Protein AF-V9M9U6-F1 (afdb_monomer_lite)

Structure (mmCIF, N/CA/C/O backbone):
data_AF-V9M9U6-F1
#
_entry.id   AF-V9M9U6-F1
#
loop_
_atom_site.group_PDB
_atom_site.id
_atom_site.type_symbol
_atom_site.label_atom_id
_atom_site.label_alt_id
_atom_site.label_comp_id
_atom_site.label_asym_id
_atom_site.label_entity_id
_atom_site.label_seq_id
_atom_site.pdbx_PDB_ins_code
_atom_site.Cartn_x
_atom_site.Cartn_y
_atom_site.Cartn_z
_atom_site.occupancy
_atom_site.B_iso_or_equiv
_atom_site.auth_seq_id
_atom_site.auth_comp_id
_atom_site.auth_asym_id
_atom_site.auth_atom_id
_atom_site.pdbx_PDB_model_num
ATOM 1 N N . ASP A 1 1 ? -7.554 -6.262 24.515 1.00 62.94 1 ASP A N 1
ATOM 2 C CA . ASP A 1 1 ? -6.865 -5.634 25.663 1.00 62.94 1 ASP A CA 1
ATOM 3 C C . ASP A 1 1 ? -6.089 -4.354 25.354 1.00 62.94 1 ASP A C 1
ATOM 5 O O . ASP A 1 1 ? -6.057 -3.499 26.222 1.00 62.94 1 ASP A O 1
ATOM 9 N N . THR A 1 2 ? -5.534 -4.136 24.154 1.00 82.12 2 THR A N 1
ATOM 10 C CA . THR A 1 2 ? -4.660 -2.965 23.889 1.00 82.12 2 THR A CA 1
ATOM 11 C C . THR A 1 2 ? -5.361 -1.615 23.683 1.00 82.12 2 THR A C 1
ATOM 13 O O . THR A 1 2 ? -4.701 -0.585 23.713 1.00 82.12 2 THR A O 1
ATOM 16 N N . ASP A 1 3 ? -6.674 -1.603 23.429 1.00 91.94 3 ASP A N 1
ATOM 17 C CA . ASP A 1 3 ? -7.476 -0.386 23.188 1.00 91.94 3 ASP A CA 1
ATOM 18 C C . ASP A 1 3 ? -6.996 0.512 22.018 1.00 91.94 3 ASP A C 1
ATOM 20 O O . ASP A 1 3 ? -7.437 1.647 21.858 1.00 91.94 3 ASP A O 1
ATOM 24 N N . SER A 1 4 ? -6.131 -0.009 21.138 1.00 94.50 4 SER A N 1
ATOM 25 C CA . SER A 1 4 ? -5.407 0.767 20.113 1.00 94.50 4 SER A CA 1
ATOM 26 C C . SER A 1 4 ? -6.292 1.431 19.051 1.00 94.50 4 SER A C 1
ATOM 28 O O . SER A 1 4 ? -5.848 2.340 18.352 1.00 94.50 4 SER A O 1
ATOM 30 N N . VAL A 1 5 ? -7.548 1.003 18.898 1.00 95.62 5 VAL A N 1
ATOM 31 C CA . VAL A 1 5 ? -8.477 1.618 17.937 1.00 95.62 5 VAL A CA 1
ATOM 32 C C . VAL A 1 5 ? -8.827 3.063 18.317 1.00 95.62 5 VAL A C 1
ATOM 34 O O . VAL A 1 5 ? -9.044 3.880 17.422 1.00 95.62 5 VAL A O 1
ATOM 37 N N . ALA A 1 6 ? -8.792 3.417 19.609 1.00 96.56 6 ALA A N 1
ATOM 38 C CA . ALA A 1 6 ? -9.041 4.781 20.078 1.00 96.56 6 ALA A CA 1
ATOM 39 C C . ALA A 1 6 ? -7.988 5.796 19.604 1.00 96.56 6 ALA A C 1
ATOM 41 O O . ALA A 1 6 ? -8.295 6.986 19.545 1.00 96.56 6 ALA A O 1
ATOM 42 N N . SER A 1 7 ? -6.784 5.343 19.239 1.00 96.81 7 SER A N 1
ATOM 43 C CA . SER A 1 7 ? -5.664 6.182 18.780 1.00 96.81 7 SER A CA 1
ATOM 44 C C . SER A 1 7 ? -5.234 5.896 17.333 1.00 96.81 7 SER A C 1
ATOM 46 O O . SER A 1 7 ? -4.190 6.361 16.870 1.00 96.81 7 SER A O 1
ATOM 48 N N . TYR A 1 8 ? -6.035 5.129 16.586 1.00 97.88 8 TYR A N 1
ATOM 49 C CA . TYR A 1 8 ? -5.705 4.694 15.227 1.00 97.88 8 TYR A CA 1
ATOM 50 C C . TYR A 1 8 ? -5.377 5.847 14.263 1.00 97.88 8 TYR A C 1
ATOM 52 O O . TYR A 1 8 ? -4.460 5.735 13.447 1.00 97.88 8 TYR A O 1
ATOM 60 N N . LYS A 1 9 ? -6.108 6.969 14.314 1.00 96.56 9 LYS A N 1
ATOM 61 C CA . LYS A 1 9 ? -5.874 8.101 13.402 1.00 96.56 9 LYS A CA 1
ATOM 62 C C . LYS A 1 9 ? -4.504 8.732 13.634 1.00 96.56 9 LYS A C 1
ATOM 64 O O . LYS A 1 9 ? -3.867 9.156 12.668 1.00 96.56 9 LYS A O 1
ATOM 69 N N . GLU A 1 10 ? -4.074 8.795 14.886 1.00 96.75 10 GLU A N 1
ATOM 70 C CA . GLU A 1 10 ? -2.805 9.378 15.300 1.00 96.75 10 GLU A CA 1
ATOM 71 C C . GLU A 1 10 ? -1.636 8.458 14.926 1.00 96.75 10 GLU A C 1
ATOM 73 O O . GLU A 1 10 ? -0.588 8.933 14.489 1.00 96.75 10 GLU A O 1
ATOM 78 N N . THR A 1 11 ? -1.830 7.140 15.024 1.00 96.56 11 THR A N 1
ATOM 79 C CA . THR A 1 11 ? -0.750 6.160 14.858 1.00 96.56 11 THR A CA 1
ATOM 80 C C . THR A 1 11 ? -0.612 5.593 13.443 1.00 96.56 11 THR A C 1
ATOM 82 O O . THR A 1 11 ? 0.497 5.219 13.070 1.00 96.56 11 THR A O 1
ATOM 85 N N . ARG A 1 12 ? -1.656 5.604 12.594 1.00 95.62 12 ARG A N 1
ATOM 86 C CA . ARG A 1 12 ? -1.684 4.931 11.264 1.00 95.62 12 ARG A CA 1
ATOM 87 C C . ARG A 1 12 ? -0.556 5.262 10.281 1.00 95.62 12 ARG A C 1
ATOM 89 O O . ARG A 1 12 ? -0.390 4.546 9.295 1.00 95.62 12 ARG A O 1
ATOM 96 N N . ASN A 1 13 ? 0.182 6.351 10.496 1.00 94.94 13 ASN A N 1
ATOM 97 C CA . ASN A 1 13 ? 1.338 6.735 9.676 1.00 94.94 13 ASN A CA 1
ATOM 98 C C . ASN A 1 13 ? 2.680 6.200 10.210 1.00 94.94 13 ASN A C 1
ATOM 100 O O . ASN A 1 13 ? 3.717 6.507 9.622 1.00 94.94 13 ASN A O 1
ATOM 104 N N . GLY A 1 14 ? 2.666 5.440 11.306 1.00 95.38 14 GLY A N 1
ATOM 105 C CA . GLY A 1 14 ? 3.837 4.772 11.855 1.00 95.38 14 GLY A CA 1
ATOM 106 C C . GLY A 1 14 ? 4.423 3.727 10.904 1.00 95.38 14 GLY A C 1
ATOM 107 O O . GLY A 1 14 ? 3.771 3.265 9.967 1.00 95.38 14 GLY A O 1
ATOM 108 N N . LEU A 1 15 ? 5.686 3.386 11.156 1.00 94.81 15 LEU A N 1
ATOM 109 C CA . LEU A 1 15 ? 6.482 2.460 10.342 1.00 94.81 15 LEU A CA 1
ATOM 110 C C . LEU A 1 15 ? 6.932 1.234 11.140 1.00 94.81 15 LEU A C 1
ATOM 112 O O . LEU A 1 15 ? 7.046 0.150 10.588 1.00 94.81 15 LEU A O 1
ATOM 116 N N . VAL A 1 16 ? 7.178 1.401 12.439 1.00 95.19 16 VAL A N 1
ATOM 117 C CA . VAL A 1 16 ? 7.814 0.387 13.283 1.00 95.19 16 VAL A CA 1
ATOM 118 C C . VAL A 1 16 ? 6.797 -0.216 14.245 1.00 95.19 16 VAL A C 1
ATOM 120 O O . VAL A 1 16 ? 6.030 0.508 14.880 1.00 95.19 16 VAL A O 1
ATOM 123 N N . GLY A 1 17 ? 6.826 -1.542 14.372 1.00 92.56 17 GLY A N 1
ATOM 124 C CA . GLY A 1 17 ? 5.963 -2.300 15.278 1.00 92.56 17 GLY A CA 1
ATOM 125 C C . GLY A 1 17 ? 4.594 -2.639 14.686 1.00 92.56 17 GLY A C 1
ATOM 126 O O . GLY A 1 17 ? 4.281 -2.336 13.536 1.00 92.56 17 GLY A O 1
ATOM 127 N N . VAL A 1 18 ? 3.755 -3.303 15.475 1.00 91.31 18 VAL A N 1
ATOM 128 C CA . VAL A 1 18 ? 2.429 -3.755 15.021 1.00 91.31 18 VAL A CA 1
ATOM 129 C C . VAL A 1 18 ? 1.313 -2.790 15.411 1.00 91.31 18 VAL A C 1
ATOM 131 O O . VAL A 1 18 ? 0.380 -2.614 14.631 1.00 91.31 18 VAL A O 1
ATOM 134 N N . ASP A 1 19 ? 1.465 -2.068 16.521 1.00 93.00 19 ASP A N 1
ATOM 135 C CA . ASP A 1 19 ? 0.382 -1.301 17.158 1.00 93.00 19 ASP A CA 1
ATOM 136 C C . ASP A 1 19 ? -0.018 -0.021 16.418 1.00 93.00 19 ASP A C 1
ATOM 138 O O . ASP A 1 19 ? -1.058 0.572 16.701 1.00 93.00 19 ASP A O 1
ATOM 142 N N . TYR A 1 20 ? 0.780 0.415 15.441 1.00 95.25 20 TYR A N 1
ATOM 143 C CA . TYR A 1 20 ? 0.492 1.648 14.715 1.00 95.25 20 TYR A CA 1
ATOM 144 C C . TYR A 1 20 ? -0.715 1.534 13.770 1.00 95.25 20 TYR A C 1
ATOM 146 O O . TYR A 1 20 ? -1.199 2.538 13.263 1.00 95.25 20 TYR A O 1
ATOM 154 N N . SER A 1 21 ? -1.190 0.326 13.458 1.00 96.88 21 SER A N 1
ATOM 155 C CA . SER A 1 21 ? -2.363 0.125 12.602 1.00 96.88 21 SER A CA 1
ATOM 156 C C . SER A 1 21 ? -3.001 -1.237 12.854 1.00 96.88 21 SER A C 1
ATOM 158 O O . SER A 1 21 ? -2.417 -2.090 13.507 1.00 96.88 21 SER A O 1
ATOM 160 N N . THR A 1 22 ? -4.189 -1.473 12.296 1.00 97.06 22 THR A N 1
ATOM 161 C CA . THR A 1 22 ? -4.958 -2.708 12.523 1.00 97.06 22 THR A CA 1
ATOM 162 C C . THR A 1 22 ? -4.282 -3.982 12.014 1.00 97.06 22 THR A C 1
ATOM 164 O O . THR A 1 22 ? -4.624 -5.072 12.457 1.00 97.06 22 THR A O 1
ATOM 167 N N . LYS A 1 23 ? -3.382 -3.859 11.030 1.00 97.62 23 LYS A N 1
ATOM 168 C CA . LYS A 1 23 ? -2.777 -4.975 10.282 1.00 97.62 23 LYS A CA 1
ATOM 169 C C . LYS A 1 23 ? -3.789 -5.929 9.627 1.00 97.62 23 LYS A C 1
ATOM 171 O O . LYS A 1 23 ? -3.407 -6.995 9.177 1.00 97.62 23 LYS A O 1
ATOM 176 N N . PHE A 1 24 ? -5.057 -5.532 9.479 1.00 98.38 24 PHE A N 1
ATOM 177 C CA . PHE A 1 24 ? -6.133 -6.386 8.951 1.00 98.38 24 PHE A CA 1
ATOM 178 C C . PHE A 1 24 ? -6.007 -6.771 7.471 1.00 98.38 24 PHE A C 1
ATOM 180 O O . PHE A 1 24 ? -6.734 -7.649 7.006 1.00 98.38 24 PHE A O 1
ATOM 187 N N . SER A 1 25 ? -5.128 -6.113 6.717 1.00 98.38 25 SER A N 1
ATOM 188 C CA . SER A 1 25 ? -5.080 -6.221 5.261 1.00 98.38 25 SER A CA 1
ATOM 189 C C . SER A 1 25 ? -4.841 -7.641 4.718 1.00 98.38 25 SER A C 1
ATOM 191 O O . SER A 1 25 ? -5.572 -7.991 3.792 1.00 98.38 25 SER A O 1
ATOM 193 N N . PRO A 1 26 ? -3.972 -8.512 5.284 1.00 98.44 26 PRO A N 1
ATOM 194 C CA . PRO A 1 26 ? -3.772 -9.861 4.741 1.00 98.44 26 PRO A CA 1
ATOM 195 C C . PRO A 1 26 ? -5.036 -10.723 4.867 1.00 98.44 26 PRO A C 1
ATOM 197 O O . PRO A 1 26 ? -5.441 -11.416 3.936 1.00 98.44 26 PRO A O 1
ATOM 200 N N . TRP A 1 27 ? -5.732 -10.615 6.002 1.00 98.69 27 TRP A N 1
ATOM 201 C CA . TRP A 1 27 ? -6.984 -11.338 6.235 1.00 98.69 27 TRP A CA 1
ATOM 202 C C . TRP A 1 27 ? -8.144 -10.792 5.399 1.00 98.69 27 TRP A C 1
ATOM 204 O O . TRP A 1 27 ? -9.007 -11.561 4.981 1.00 98.69 27 TRP A O 1
ATOM 214 N N . LEU A 1 28 ? -8.177 -9.481 5.143 1.00 98.69 28 LEU A N 1
ATOM 215 C CA . LEU A 1 28 ? -9.180 -8.861 4.273 1.00 98.69 28 LEU A CA 1
ATOM 216 C C . LEU A 1 28 ? -8.978 -9.214 2.796 1.00 98.69 28 LEU A C 1
ATOM 218 O O . LEU A 1 28 ? -9.973 -9.369 2.086 1.00 98.69 28 LEU A O 1
ATOM 222 N N . ALA A 1 29 ? -7.726 -9.320 2.339 1.00 98.25 29 ALA A N 1
ATOM 223 C CA . ALA A 1 29 ? -7.388 -9.685 0.963 1.00 98.25 29 ALA A CA 1
ATOM 224 C C . ALA A 1 29 ? -7.836 -11.119 0.639 1.00 98.25 29 ALA A C 1
ATOM 226 O O . ALA A 1 29 ? -8.433 -11.360 -0.408 1.00 98.25 29 ALA A O 1
ATOM 227 N N . LEU A 1 30 ? -7.646 -12.047 1.584 1.00 98.12 30 LEU A N 1
ATOM 228 C CA . LEU A 1 30 ? -8.050 -13.453 1.450 1.00 98.12 30 LEU A CA 1
ATOM 229 C C . LEU A 1 30 ? -9.509 -13.733 1.849 1.00 98.12 30 LEU A C 1
ATOM 231 O O . LEU A 1 30 ? -9.986 -14.855 1.703 1.00 98.12 30 LEU A O 1
ATOM 235 N N . GLY A 1 31 ? -10.230 -12.739 2.374 1.00 98.12 31 GLY A N 1
ATOM 236 C CA . GLY A 1 31 ? -11.609 -12.914 2.838 1.00 98.12 31 GLY A CA 1
ATOM 237 C C . GLY A 1 31 ? -11.752 -13.711 4.141 1.00 98.12 31 GLY A C 1
ATOM 238 O O . GLY A 1 31 ? -12.863 -14.105 4.487 1.00 98.12 31 GLY A O 1
ATOM 239 N N . CYS A 1 32 ? -10.665 -13.911 4.894 1.00 98.62 32 CYS A N 1
ATOM 240 C CA . CYS A 1 32 ? -10.682 -14.557 6.212 1.00 98.62 32 CYS A CA 1
ATOM 241 C C . CYS A 1 32 ? -11.491 -13.754 7.243 1.00 98.62 32 CYS A C 1
ATOM 243 O O . CYS A 1 32 ? -12.058 -14.323 8.172 1.00 98.62 32 CYS A O 1
ATOM 245 N N . ILE A 1 33 ? -11.551 -12.429 7.075 1.00 98.50 33 ILE A N 1
ATOM 246 C CA . ILE A 1 33 ? -12.438 -11.538 7.829 1.00 98.50 33 ILE A CA 1
ATOM 247 C C . ILE A 1 33 ? -13.203 -10.638 6.860 1.00 98.50 33 ILE A C 1
ATOM 249 O O . ILE A 1 33 ? -12.679 -10.230 5.824 1.00 98.50 33 ILE A O 1
ATOM 253 N N . SER A 1 34 ? -14.450 -10.300 7.198 1.00 98.50 34 SER A N 1
ATOM 254 C CA . SER A 1 34 ? -15.273 -9.425 6.355 1.00 98.50 34 SER A CA 1
ATOM 255 C C . SER A 1 34 ? -15.229 -7.964 6.825 1.00 98.50 34 SER A C 1
ATOM 257 O O . SER A 1 34 ? -15.221 -7.706 8.031 1.00 98.50 34 SER A O 1
ATOM 259 N N . PRO A 1 35 ? -15.288 -6.978 5.910 1.00 98.44 35 PRO A N 1
ATOM 260 C CA . PRO A 1 35 ? -15.375 -5.566 6.293 1.00 98.44 35 PRO A CA 1
ATOM 261 C C . PRO A 1 35 ? -16.655 -5.252 7.085 1.00 98.44 35 PRO A C 1
ATOM 263 O O . PRO A 1 35 ? -16.632 -4.400 7.968 1.00 98.44 35 PRO A O 1
ATOM 266 N N . ARG A 1 36 ? -17.757 -5.982 6.842 1.00 98.62 36 ARG A N 1
ATOM 267 C CA . ARG A 1 36 ? -18.995 -5.866 7.635 1.00 98.62 36 ARG A CA 1
ATOM 268 C C . ARG A 1 36 ? -18.794 -6.317 9.078 1.00 98.62 36 ARG A C 1
ATOM 270 O O . ARG A 1 36 ? -19.268 -5.650 9.990 1.00 98.62 36 ARG A O 1
ATOM 277 N N . TYR A 1 37 ? -18.065 -7.414 9.288 1.00 98.69 37 TYR A N 1
ATOM 278 C CA . TYR A 1 37 ? -17.702 -7.862 10.631 1.00 98.69 37 TYR A CA 1
ATOM 279 C C . TYR A 1 37 ? -16.887 -6.788 11.362 1.00 98.69 37 TYR A C 1
ATOM 281 O O . TYR A 1 37 ? -17.254 -6.401 12.467 1.00 98.69 37 TYR A O 1
ATOM 289 N N . ILE A 1 38 ? -15.857 -6.231 10.714 1.00 98.62 38 ILE A N 1
ATOM 290 C CA . ILE A 1 38 ? -15.048 -5.145 11.292 1.00 98.62 38 ILE A CA 1
ATOM 291 C C . ILE A 1 38 ? -15.921 -3.931 11.628 1.00 98.62 38 ILE A C 1
ATOM 293 O O . ILE A 1 38 ? -15.800 -3.384 12.718 1.00 98.62 38 ILE A O 1
ATOM 297 N N . TYR A 1 39 ? -16.832 -3.535 10.734 1.00 98.69 39 TYR A N 1
ATOM 298 C CA . TYR A 1 39 ? -17.768 -2.440 10.991 1.00 98.69 39 TYR A CA 1
ATOM 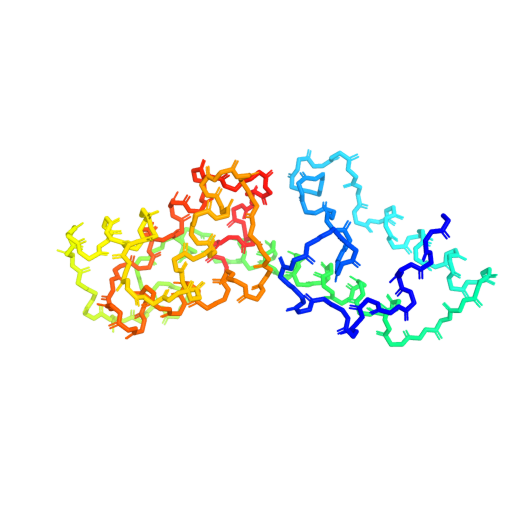299 C C . TYR A 1 39 ? -18.587 -2.672 12.266 1.00 98.69 39 TYR A C 1
ATOM 301 O O . TYR A 1 39 ? -18.631 -1.800 13.132 1.00 98.69 39 TYR A O 1
ATOM 309 N N . HIS A 1 40 ? -19.197 -3.851 12.415 1.00 98.62 40 HIS A N 1
ATOM 310 C CA . HIS A 1 40 ? -19.976 -4.171 13.612 1.00 98.62 40 HIS A CA 1
ATOM 311 C C . HIS A 1 40 ? -19.114 -4.207 14.879 1.00 98.62 40 HIS A C 1
ATOM 313 O O . HIS A 1 40 ? -19.556 -3.712 15.911 1.00 98.62 40 HIS A O 1
ATOM 319 N N . GLN A 1 41 ? -17.877 -4.705 14.796 1.00 98.38 41 GLN A N 1
ATOM 320 C CA . GLN A 1 41 ? -16.935 -4.688 15.920 1.00 98.38 41 GLN A CA 1
ATOM 321 C C . GLN A 1 41 ? -16.524 -3.266 16.323 1.00 98.38 41 GLN A C 1
ATOM 323 O O . GLN A 1 41 ? -16.455 -2.963 17.511 1.00 98.38 41 GLN A O 1
ATOM 328 N N . VAL A 1 42 ? -16.324 -2.362 15.359 1.00 98.25 42 VAL A N 1
ATOM 329 C CA . VAL A 1 42 ? -16.080 -0.942 15.656 1.00 98.25 42 VAL A CA 1
ATOM 330 C C . VAL A 1 42 ? -17.308 -0.313 16.317 1.00 98.25 42 VAL A C 1
ATOM 332 O O . VAL A 1 42 ? -17.153 0.388 17.307 1.00 98.25 42 VAL A O 1
ATOM 335 N N . ARG A 1 43 ? -18.531 -0.596 15.846 1.00 98.44 43 ARG A N 1
ATOM 336 C CA . ARG A 1 43 ? -19.760 -0.083 16.485 1.00 98.44 43 ARG A CA 1
ATOM 337 C C . ARG A 1 43 ? -19.948 -0.590 17.909 1.00 98.44 43 ARG A C 1
ATOM 339 O O . ARG A 1 43 ? -20.342 0.180 18.780 1.00 98.44 43 ARG A O 1
ATOM 346 N N . GLN A 1 44 ? -19.648 -1.863 18.144 1.00 98.38 44 GLN A N 1
ATOM 347 C CA . GLN A 1 44 ? -19.671 -2.441 19.480 1.00 98.38 44 GLN A CA 1
ATOM 348 C C . GLN A 1 44 ? -18.654 -1.738 20.391 1.00 98.38 44 GLN A C 1
ATOM 350 O O . GLN A 1 44 ? -19.028 -1.245 21.454 1.00 98.38 44 GLN A O 1
ATOM 355 N N . TYR A 1 45 ? -17.409 -1.585 19.932 1.00 98.12 45 TYR A N 1
ATOM 356 C CA . TYR A 1 45 ? -16.375 -0.837 20.648 1.00 98.12 45 TYR A CA 1
ATOM 357 C C . TYR A 1 45 ? -16.815 0.597 20.984 1.00 98.12 45 TYR A C 1
ATOM 359 O O . TYR A 1 45 ? -16.645 1.049 22.114 1.00 98.12 45 TYR A O 1
ATOM 367 N N . GLU A 1 46 ? -17.408 1.306 20.019 1.00 98.31 46 GLU A N 1
ATOM 368 C CA . GLU A 1 46 ? -17.914 2.669 20.209 1.00 98.31 46 GLU A CA 1
ATOM 369 C C . GLU A 1 46 ? -18.997 2.745 21.293 1.00 98.31 46 GLU A C 1
ATOM 371 O O . GLU A 1 46 ? -19.033 3.719 22.042 1.00 98.31 46 GLU A O 1
ATOM 376 N N . SER A 1 47 ? -19.851 1.720 21.396 1.00 98.19 47 SER A N 1
ATOM 377 C CA . SER A 1 47 ? -20.907 1.648 22.413 1.00 98.19 47 SER A CA 1
ATOM 378 C C . SER A 1 47 ? -20.401 1.270 23.808 1.00 98.19 47 SER A C 1
ATOM 380 O O . SER A 1 47 ? -20.944 1.741 24.803 1.00 98.19 47 SER A O 1
ATOM 382 N N . GLU A 1 48 ? -19.366 0.431 23.887 1.00 97.94 48 GLU A N 1
ATOM 383 C CA . GLU A 1 48 ? -18.828 -0.087 25.151 1.00 97.94 48 GLU A CA 1
ATOM 384 C C . GLU A 1 48 ? -17.723 0.801 25.735 1.00 97.94 48 GLU A C 1
ATOM 386 O O . GLU A 1 48 ? -17.442 0.731 26.932 1.00 97.94 48 GLU A O 1
ATOM 391 N N . ARG A 1 49 ? -17.055 1.601 24.894 1.00 97.00 49 ARG A N 1
ATOM 392 C CA . ARG A 1 49 ? -15.866 2.371 25.274 1.00 97.00 49 ARG A CA 1
ATOM 393 C C . ARG A 1 49 ? -15.945 3.814 24.797 1.00 97.00 49 ARG A C 1
ATOM 395 O O . ARG A 1 49 ? -16.351 4.689 25.554 1.00 97.00 49 ARG A O 1
ATOM 402 N N . THR A 1 50 ? -15.512 4.094 23.568 1.00 97.06 50 THR A N 1
ATOM 403 C CA . THR A 1 50 ? -15.425 5.468 23.063 1.00 97.06 50 THR A CA 1
ATOM 404 C C . THR A 1 50 ? -15.644 5.539 21.561 1.00 97.06 50 THR A C 1
ATOM 406 O O . THR A 1 50 ? -15.166 4.693 20.809 1.00 97.06 50 THR A O 1
ATOM 409 N N . ALA A 1 51 ? -16.338 6.588 21.129 1.00 98.12 51 ALA A N 1
ATOM 410 C CA . ALA A 1 51 ? -16.493 6.955 19.732 1.00 98.12 51 ALA A CA 1
ATOM 411 C C . ALA A 1 51 ? -15.727 8.248 19.470 1.00 98.12 51 ALA A C 1
ATOM 413 O O . ALA A 1 51 ? -15.962 9.269 20.121 1.00 98.12 51 ALA A O 1
ATOM 414 N N . ASN A 1 52 ? -14.793 8.216 18.521 1.00 98.00 52 ASN A N 1
ATOM 415 C CA . ASN A 1 52 ? -13.956 9.367 18.220 1.00 98.00 52 ASN A CA 1
ATOM 416 C C . ASN A 1 52 ? -13.498 9.369 16.750 1.00 98.00 52 ASN A C 1
ATOM 418 O O . ASN A 1 52 ? -13.949 8.600 15.902 1.00 98.00 52 ASN A O 1
ATOM 422 N N . GLN A 1 53 ? -12.587 10.282 16.420 1.00 98.00 53 GLN A N 1
ATOM 423 C CA . GLN A 1 53 ? -12.067 10.406 15.060 1.00 98.00 53 GLN A CA 1
ATOM 424 C C . GLN A 1 53 ? -11.251 9.187 14.603 1.00 98.00 53 GLN A C 1
ATOM 426 O O . GLN A 1 53 ? -11.119 8.982 13.397 1.00 98.00 53 GLN A O 1
ATOM 431 N N . SER A 1 54 ? -10.717 8.394 15.530 1.00 98.12 54 SER A N 1
ATOM 432 C CA . SER A 1 54 ? -9.928 7.192 15.258 1.00 98.12 54 SER A CA 1
ATOM 433 C C . SER A 1 54 ? -10.798 5.982 14.954 1.00 98.12 54 SER A C 1
ATOM 435 O O . SER A 1 54 ? -10.531 5.304 13.958 1.00 98.12 54 SER A O 1
ATOM 437 N N . THR A 1 55 ? -11.894 5.778 15.692 1.00 97.94 55 THR A N 1
ATOM 438 C CA . THR A 1 55 ? -12.875 4.724 15.375 1.00 97.94 55 THR A CA 1
ATOM 439 C C . THR A 1 55 ? -13.511 4.966 14.004 1.00 97.94 55 THR A C 1
ATOM 441 O O . THR A 1 55 ? -13.505 4.075 13.151 1.00 97.94 55 THR A O 1
ATOM 444 N N . TYR A 1 56 ? -13.919 6.209 13.716 1.00 98.19 56 TYR A N 1
ATOM 445 C CA . TYR A 1 56 ? -14.363 6.616 12.378 1.00 98.19 56 TYR A CA 1
ATOM 446 C C . TYR A 1 56 ? -13.287 6.385 11.306 1.00 98.19 56 TYR A C 1
ATOM 448 O O . TYR A 1 56 ? -13.592 5.919 10.205 1.00 98.19 56 TYR A O 1
ATOM 456 N N . ARG A 1 57 ? -12.017 6.698 11.606 1.00 98.31 57 ARG A N 1
ATOM 457 C CA . ARG A 1 57 ? -10.929 6.575 10.628 1.00 98.31 57 ARG A CA 1
ATOM 458 C C . ARG A 1 57 ? -10.745 5.133 10.165 1.00 98.31 57 ARG A C 1
ATOM 460 O O . ARG A 1 57 ? -10.495 4.956 8.982 1.00 98.31 57 ARG A O 1
ATOM 467 N N . VAL A 1 58 ? -10.932 4.120 11.015 1.00 98.12 58 VAL A N 1
ATOM 468 C CA . VAL A 1 58 ? -10.884 2.709 10.573 1.00 98.12 58 VAL A CA 1
ATOM 469 C C . VAL A 1 58 ? -11.916 2.439 9.477 1.00 98.12 58 VAL A C 1
ATOM 471 O O . VAL A 1 58 ? -11.583 1.860 8.443 1.00 98.12 58 VAL A O 1
ATOM 474 N N . ILE A 1 59 ? -13.153 2.907 9.663 1.00 98.50 59 ILE A N 1
ATOM 475 C CA . ILE A 1 59 ? -14.223 2.740 8.671 1.00 98.50 59 ILE A CA 1
ATOM 476 C C . ILE A 1 59 ? -13.903 3.511 7.390 1.00 98.50 59 ILE A C 1
ATOM 478 O O . ILE A 1 59 ? -14.095 2.992 6.294 1.00 98.50 59 ILE A O 1
ATOM 482 N N . PHE A 1 60 ? -13.351 4.717 7.510 1.00 98.38 60 PHE A N 1
ATOM 483 C CA . PHE A 1 60 ? -12.934 5.512 6.357 1.00 98.38 60 PHE A CA 1
ATOM 484 C C . PHE A 1 60 ? -11.874 4.806 5.494 1.00 98.38 60 PHE A C 1
ATOM 486 O O . PHE A 1 60 ? -11.937 4.868 4.269 1.00 98.38 60 PHE A O 1
ATOM 493 N N . GLU A 1 61 ? -10.921 4.095 6.098 1.00 98.44 61 GLU A N 1
ATOM 494 C CA . GLU A 1 61 ? -9.936 3.314 5.335 1.00 98.44 61 GLU A CA 1
ATOM 495 C C . GLU A 1 61 ? -10.561 2.074 4.671 1.00 98.44 61 GLU A C 1
ATOM 497 O O . GLU A 1 61 ? -10.168 1.702 3.566 1.00 98.44 61 GLU A O 1
ATOM 502 N N . LEU A 1 62 ? -11.590 1.465 5.276 1.00 98.56 62 LEU A N 1
ATOM 503 C CA . LEU A 1 62 ? -12.371 0.415 4.607 1.00 98.56 62 LEU A CA 1
ATOM 504 C C . LEU A 1 62 ? -13.143 0.959 3.395 1.00 98.56 62 LEU A C 1
ATOM 506 O O . LEU A 1 62 ? -13.283 0.255 2.398 1.00 98.56 62 LEU A O 1
ATOM 510 N N . LEU A 1 63 ? -13.589 2.218 3.436 1.00 98.56 63 LEU A N 1
ATOM 511 C CA . LEU A 1 63 ? -14.220 2.857 2.279 1.00 98.56 63 LEU A CA 1
ATOM 512 C C . LEU A 1 63 ? -13.234 3.062 1.121 1.00 98.56 63 LEU A C 1
ATOM 514 O O . LEU A 1 63 ? -13.646 2.946 -0.029 1.00 98.56 63 LEU A O 1
ATOM 518 N N . TRP A 1 64 ? -11.943 3.297 1.387 1.00 98.62 64 TRP A N 1
ATOM 519 C CA . TRP A 1 64 ? -10.919 3.316 0.332 1.00 98.62 64 TRP A CA 1
ATOM 520 C C . TRP A 1 64 ? -10.766 1.956 -0.351 1.00 98.62 64 TRP A C 1
ATOM 522 O O . TRP A 1 64 ? -10.685 1.896 -1.578 1.00 98.62 64 TRP A O 1
ATOM 532 N N . ARG A 1 65 ? -10.796 0.862 0.421 1.00 98.62 65 ARG A N 1
ATOM 533 C CA . ARG A 1 65 ? -10.811 -0.498 -0.138 1.00 98.62 65 ARG A CA 1
ATOM 534 C C . ARG A 1 65 ? -12.008 -0.686 -1.072 1.00 98.62 65 ARG A C 1
ATOM 536 O O . ARG A 1 65 ? -11.830 -1.126 -2.205 1.00 98.62 65 ARG A O 1
ATOM 543 N N . ASP A 1 66 ? -13.212 -0.343 -0.622 1.00 98.69 66 ASP A N 1
ATOM 544 C CA . ASP A 1 66 ? -14.423 -0.500 -1.435 1.00 98.69 66 ASP A CA 1
ATOM 545 C C . ASP A 1 66 ? -14.410 0.420 -2.664 1.00 98.69 66 ASP A C 1
ATOM 547 O O . ASP A 1 66 ? -14.752 -0.014 -3.765 1.00 98.69 66 ASP A O 1
ATOM 551 N N . TYR A 1 67 ? -13.929 1.657 -2.519 1.00 98.75 67 TYR A N 1
ATOM 552 C CA . TYR A 1 67 ? -13.733 2.577 -3.637 1.00 98.75 67 TYR A CA 1
ATOM 553 C C . TYR A 1 67 ? -12.874 1.945 -4.736 1.00 98.75 67 TYR A C 1
ATOM 555 O O . TYR A 1 67 ? -13.300 1.905 -5.891 1.00 98.75 67 TYR A O 1
ATOM 563 N N . PHE A 1 68 ? -11.711 1.383 -4.391 1.00 98.62 68 PHE A N 1
ATOM 564 C CA . PHE A 1 68 ? -10.842 0.755 -5.384 1.00 98.62 68 PHE A CA 1
ATOM 565 C C . PHE A 1 68 ? -11.445 -0.511 -5.997 1.00 98.62 68 PHE A C 1
ATOM 567 O O . PHE A 1 68 ? -11.270 -0.742 -7.195 1.00 98.62 68 PHE A O 1
ATOM 574 N N . LYS A 1 69 ? -12.241 -1.286 -5.246 1.00 98.50 69 LYS A N 1
ATOM 575 C CA . LYS A 1 69 ? -13.035 -2.386 -5.825 1.00 98.50 69 LYS A CA 1
ATOM 576 C C . LYS A 1 69 ? -13.983 -1.884 -6.913 1.00 98.50 69 LYS A C 1
ATOM 578 O O . LYS A 1 69 ? -14.021 -2.451 -8.006 1.00 98.50 69 LYS A O 1
ATOM 583 N N . PHE A 1 70 ? -14.704 -0.794 -6.656 1.00 98.62 70 PHE A N 1
ATOM 584 C CA . PHE A 1 70 ? -15.602 -0.203 -7.650 1.00 98.62 70 PHE A CA 1
ATOM 585 C C . PHE A 1 70 ? -14.852 0.432 -8.828 1.00 98.62 70 PHE A C 1
ATOM 587 O O . PHE A 1 70 ? -15.321 0.338 -9.963 1.00 98.62 70 PHE A O 1
ATOM 594 N N . VAL A 1 71 ? -13.675 1.023 -8.597 1.00 98.44 71 VAL A N 1
ATOM 595 C CA . VAL A 1 71 ? -12.783 1.496 -9.671 1.00 98.44 71 VAL A CA 1
ATOM 596 C C . VAL A 1 71 ? -12.373 0.334 -10.578 1.00 98.44 71 VAL A C 1
ATOM 598 O O . VAL A 1 71 ? -12.500 0.457 -11.797 1.00 98.44 71 VAL A O 1
ATOM 601 N N . GLY A 1 72 ? -11.970 -0.806 -10.010 1.00 98.25 72 GLY A N 1
ATOM 602 C CA . GLY A 1 72 ? -11.616 -2.001 -10.779 1.00 98.25 72 GLY A CA 1
ATOM 603 C C . GLY A 1 72 ? -12.752 -2.464 -11.694 1.00 98.25 72 GLY A C 1
ATOM 604 O O . GLY A 1 72 ? -12.542 -2.657 -12.891 1.00 98.25 72 GLY A O 1
ATOM 605 N N . VAL A 1 73 ? -13.981 -2.532 -11.169 1.00 98.25 73 VAL A N 1
ATOM 606 C CA . VAL A 1 73 ? -15.175 -2.885 -11.961 1.00 98.25 73 VAL A CA 1
ATOM 607 C C . VAL A 1 73 ? -15.459 -1.851 -13.055 1.00 98.25 73 VAL A C 1
ATOM 609 O O . VAL A 1 73 ? -15.719 -2.213 -14.200 1.00 98.25 73 VAL A O 1
ATOM 612 N N . LYS A 1 74 ? -15.397 -0.555 -12.729 1.00 98.38 74 LYS A N 1
ATOM 613 C CA . LYS A 1 74 ? -15.732 0.534 -13.660 1.00 98.38 74 LYS A CA 1
ATOM 614 C C . LYS A 1 74 ? -14.753 0.645 -14.831 1.00 98.38 74 LYS A C 1
ATOM 616 O O . LYS A 1 74 ? -15.159 0.985 -15.944 1.00 98.38 74 LYS A O 1
ATOM 621 N N . TYR A 1 75 ? -13.460 0.453 -14.580 1.00 98.00 75 TYR A N 1
ATOM 622 C CA . TYR A 1 75 ? -12.416 0.716 -15.573 1.00 98.00 75 TYR A CA 1
ATOM 623 C C . TYR A 1 75 ? -11.874 -0.546 -16.253 1.00 98.00 75 TYR A C 1
ATOM 625 O O . TYR A 1 75 ? -11.310 -0.419 -17.347 1.00 98.00 75 TYR A O 1
ATOM 633 N N . GLY A 1 76 ? -12.085 -1.732 -15.669 1.00 97.94 76 GLY A N 1
ATOM 634 C CA . GLY A 1 76 ? -11.625 -3.010 -16.212 1.00 97.94 76 GLY A CA 1
ATOM 635 C C . GLY A 1 76 ? -10.120 -2.998 -16.482 1.00 97.94 76 GLY A C 1
ATOM 636 O O . GLY A 1 76 ? -9.341 -2.458 -15.699 1.00 97.94 76 GLY A O 1
ATOM 637 N N . ASN A 1 77 ? -9.707 -3.510 -17.643 1.00 97.75 77 ASN A N 1
ATOM 638 C CA . ASN A 1 77 ? -8.288 -3.650 -17.998 1.00 97.75 77 ASN A CA 1
ATOM 639 C C . ASN A 1 77 ? -7.510 -2.328 -18.065 1.00 97.75 77 ASN A C 1
ATOM 641 O O . ASN A 1 77 ? -6.284 -2.344 -17.963 1.00 97.75 77 ASN A O 1
ATOM 645 N N . ARG A 1 78 ? -8.190 -1.173 -18.163 1.00 97.56 78 ARG A N 1
ATOM 646 C CA . ARG A 1 78 ? -7.517 0.137 -18.089 1.00 97.56 78 ARG A CA 1
ATOM 647 C C . ARG A 1 78 ? -6.768 0.342 -16.773 1.00 97.56 78 ARG A C 1
ATOM 649 O O . ARG A 1 78 ? -5.841 1.146 -16.750 1.00 97.56 78 ARG A O 1
ATOM 6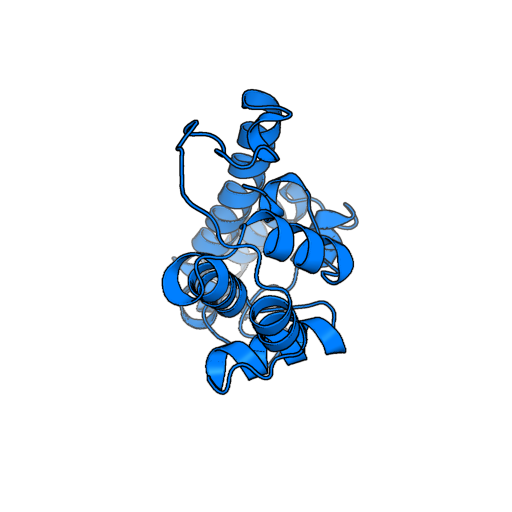56 N N . LEU A 1 79 ? -7.134 -0.400 -15.725 1.00 97.94 79 LEU A N 1
ATOM 657 C CA . LEU A 1 79 ? -6.408 -0.450 -14.460 1.00 97.94 79 LEU A CA 1
ATOM 658 C C . LEU A 1 79 ? -4.948 -0.907 -14.636 1.00 97.94 79 LEU A C 1
ATOM 660 O O . LEU A 1 79 ? -4.097 -0.474 -13.878 1.00 97.94 79 LEU A O 1
ATOM 664 N N . PHE A 1 80 ? -4.640 -1.712 -15.658 1.00 98.44 80 PHE A N 1
ATOM 665 C CA . PHE A 1 80 ? -3.308 -2.297 -15.888 1.00 98.44 80 PHE A CA 1
ATOM 666 C C . PHE A 1 80 ? -2.547 -1.652 -17.056 1.00 98.44 80 PHE A C 1
ATOM 668 O O . PHE A 1 80 ? -1.399 -1.994 -17.349 1.00 98.44 80 PHE A O 1
ATOM 675 N N . HIS A 1 81 ? -3.184 -0.738 -17.788 1.00 98.06 81 HIS A N 1
ATOM 676 C CA . HIS A 1 81 ? -2.572 -0.119 -18.959 1.00 98.06 81 HIS A CA 1
ATOM 677 C C . HIS A 1 81 ? -1.501 0.888 -18.543 1.00 98.06 81 HIS A C 1
ATOM 679 O O . HIS A 1 81 ? -1.706 1.666 -17.621 1.00 98.06 81 HIS A O 1
ATOM 685 N N . LEU A 1 82 ? -0.401 0.980 -19.297 1.00 97.44 82 LEU A N 1
ATOM 686 C CA . LEU A 1 82 ? 0.694 1.922 -19.016 1.00 97.44 82 LEU A CA 1
ATOM 687 C C . LEU A 1 82 ? 0.228 3.380 -18.846 1.00 97.44 82 LEU A C 1
ATOM 689 O O . LEU A 1 82 ? 0.790 4.129 -18.049 1.00 97.44 82 LEU A O 1
ATOM 693 N N . LYS A 1 83 ? -0.814 3.771 -19.586 1.00 97.19 83 LYS A N 1
ATOM 694 C CA . LYS A 1 83 ? -1.410 5.112 -19.546 1.00 97.19 83 LYS A CA 1
ATOM 695 C C . LYS A 1 83 ? -2.391 5.333 -18.379 1.00 97.19 83 LYS A C 1
ATOM 697 O O . LYS A 1 83 ? -2.839 6.457 -18.152 1.00 97.19 83 LYS A O 1
ATOM 702 N N . GLY A 1 84 ? -2.711 4.275 -17.636 1.00 95.06 84 GLY A N 1
ATOM 703 C CA . GLY A 1 84 ? -3.594 4.280 -16.475 1.00 95.06 84 GLY A CA 1
ATOM 704 C C . GLY A 1 84 ? -5.033 4.706 -16.778 1.00 95.06 84 GLY A C 1
ATOM 705 O O . GLY A 1 84 ? -5.463 4.825 -17.927 1.00 95.06 84 GLY A O 1
ATOM 706 N N . LEU A 1 85 ? -5.779 4.988 -15.708 1.00 96.25 85 LEU A N 1
ATOM 707 C CA . LEU A 1 85 ? -7.206 5.336 -15.758 1.00 96.25 85 LEU A CA 1
ATOM 708 C C . LEU A 1 85 ? -7.503 6.641 -16.515 1.00 96.25 85 LEU A C 1
ATOM 710 O O . LEU A 1 85 ? -8.609 6.822 -17.023 1.00 96.25 85 LEU A O 1
ATOM 714 N N . GLN A 1 86 ? -6.522 7.547 -16.568 1.00 95.62 86 GLN A N 1
ATOM 715 C CA . GLN A 1 86 ? -6.622 8.865 -17.204 1.00 95.62 86 GLN A CA 1
ATOM 716 C C . GLN A 1 86 ? -6.129 8.879 -18.660 1.00 95.62 86 GLN A C 1
ATOM 718 O O . GLN A 1 86 ? -6.101 9.945 -19.265 1.00 95.62 86 GLN A O 1
ATOM 723 N N . ASP A 1 87 ? -5.715 7.729 -19.204 1.00 95.56 87 ASP A N 1
ATOM 724 C CA . ASP A 1 87 ? -5.128 7.608 -20.546 1.00 95.56 87 ASP A CA 1
ATOM 725 C C . ASP A 1 87 ? -3.972 8.604 -20.803 1.00 95.56 87 ASP A C 1
ATOM 727 O O . ASP A 1 87 ? -3.830 9.202 -21.871 1.00 95.56 87 ASP A O 1
ATOM 731 N N . LYS A 1 88 ? -3.115 8.800 -19.792 1.00 95.00 88 LYS A N 1
ATOM 732 C CA . LYS A 1 88 ? -2.022 9.772 -19.838 1.00 95.00 88 LYS A CA 1
ATOM 733 C C . LYS A 1 88 ? -0.755 9.163 -20.435 1.00 95.00 88 LYS A C 1
ATOM 735 O O . LYS A 1 88 ? -0.192 8.210 -19.902 1.00 95.00 88 LYS A O 1
ATOM 740 N N . SER A 1 89 ? -0.243 9.780 -21.496 1.00 95.69 89 SER A N 1
ATOM 741 C CA . SER A 1 89 ? 1.068 9.440 -22.054 1.00 95.69 89 SER A CA 1
ATOM 742 C C . SER A 1 89 ? 2.186 10.039 -21.197 1.00 95.69 89 SER A C 1
ATOM 744 O O . SER A 1 89 ? 2.282 11.257 -21.051 1.00 95.69 89 SER A O 1
ATOM 746 N N . VAL A 1 90 ? 3.034 9.180 -20.636 1.00 96.31 90 VAL A N 1
ATOM 747 C CA . VAL A 1 90 ? 4.225 9.553 -19.861 1.00 96.31 90 VAL A CA 1
ATOM 748 C C . VAL A 1 90 ? 5.428 8.814 -20.462 1.00 96.31 90 VAL A C 1
ATOM 750 O O . VAL A 1 90 ? 5.304 7.621 -20.750 1.00 96.31 90 VAL A O 1
ATOM 753 N N . PRO A 1 91 ? 6.575 9.484 -20.686 1.00 96.12 91 PRO A N 1
ATOM 754 C CA . PRO A 1 91 ? 7.771 8.858 -21.248 1.00 96.12 91 PRO A CA 1
ATOM 755 C C . PRO A 1 91 ? 8.515 8.047 -20.175 1.00 96.12 91 PRO A C 1
ATOM 757 O O . PRO A 1 91 ? 9.565 8.451 -19.679 1.00 96.12 91 PRO A O 1
ATOM 760 N N . TRP A 1 92 ? 7.938 6.913 -19.783 1.00 97.75 92 TRP A N 1
ATOM 761 C CA . TRP A 1 92 ? 8.516 6.019 -18.784 1.00 97.75 92 TRP A CA 1
ATOM 762 C C . TRP A 1 92 ? 9.857 5.440 -19.245 1.00 97.75 92 TRP A C 1
ATOM 764 O O . TRP A 1 92 ? 10.000 4.992 -20.386 1.00 97.75 92 TRP A O 1
ATOM 774 N N . LYS A 1 93 ? 10.832 5.404 -18.336 1.00 95.88 93 LYS A N 1
ATOM 775 C CA . LYS A 1 93 ? 12.131 4.773 -18.569 1.00 95.88 93 LYS A CA 1
ATOM 776 C C . LYS A 1 93 ? 12.040 3.266 -18.341 1.00 95.88 93 LYS A C 1
ATOM 778 O O . LYS A 1 93 ? 11.315 2.796 -17.465 1.00 95.88 93 LYS A O 1
ATOM 783 N N . LYS A 1 94 ? 12.845 2.521 -19.096 1.00 92.44 94 LYS A N 1
ATOM 784 C CA . LYS A 1 94 ? 13.121 1.101 -18.859 1.00 92.44 94 LYS A CA 1
ATOM 785 C C . LYS A 1 94 ? 14.596 0.948 -18.512 1.00 92.44 94 LYS A C 1
ATOM 787 O O . LYS A 1 94 ? 15.409 0.636 -19.373 1.00 92.44 94 LYS A O 1
ATOM 792 N N . ASP A 1 95 ? 14.927 1.237 -17.260 1.00 97.44 95 ASP A N 1
ATOM 793 C CA . ASP A 1 95 ? 16.278 1.087 -16.723 1.00 97.44 95 ASP A CA 1
ATOM 794 C C . ASP A 1 95 ? 16.271 -0.009 -15.655 1.00 97.44 95 ASP A C 1
ATOM 796 O O . ASP A 1 95 ? 15.804 0.185 -14.530 1.00 97.44 95 ASP A O 1
ATOM 800 N N . MET A 1 96 ? 16.769 -1.188 -16.033 1.00 97.81 96 MET A N 1
ATOM 801 C CA . MET A 1 96 ? 16.796 -2.351 -15.146 1.00 97.81 96 MET A CA 1
ATOM 802 C C . MET A 1 96 ? 17.804 -2.204 -14.008 1.00 97.81 96 MET A C 1
ATOM 804 O O . MET A 1 96 ? 17.629 -2.839 -12.970 1.00 97.81 96 MET A O 1
ATOM 808 N N . THR A 1 97 ? 18.831 -1.369 -14.165 1.00 98.38 97 THR A N 1
ATOM 809 C CA . THR A 1 97 ? 19.801 -1.101 -13.099 1.00 98.38 97 THR A CA 1
ATOM 810 C C . THR A 1 97 ? 19.130 -0.304 -11.987 1.00 98.38 97 THR A C 1
ATOM 812 O O . THR A 1 97 ? 19.171 -0.720 -10.828 1.00 98.38 97 THR A O 1
ATOM 815 N N . LEU A 1 98 ? 18.434 0.783 -12.341 1.00 98.31 98 LEU A N 1
ATOM 816 C CA . LEU A 1 98 ? 17.659 1.575 -11.380 1.00 98.31 98 LEU A CA 1
ATOM 817 C C . LEU A 1 98 ? 16.523 0.760 -10.758 1.00 98.31 98 LEU A C 1
ATOM 819 O O . LEU A 1 98 ? 16.315 0.820 -9.546 1.00 98.31 98 LEU A O 1
ATOM 823 N N . TYR A 1 99 ? 15.817 -0.033 -11.568 1.00 98.69 99 TYR A N 1
ATOM 824 C CA . TYR A 1 99 ? 14.752 -0.894 -11.065 1.00 98.69 99 TYR A CA 1
ATOM 825 C C . TYR A 1 99 ? 15.271 -1.925 -10.059 1.00 98.69 99 TYR A C 1
ATOM 827 O O . TYR A 1 99 ? 14.700 -2.044 -8.981 1.00 98.69 99 TYR A O 1
ATOM 835 N N . ASN A 1 100 ? 16.364 -2.635 -10.360 1.00 98.62 100 ASN A N 1
ATOM 836 C CA . ASN A 1 100 ? 16.927 -3.618 -9.433 1.00 98.62 100 ASN A CA 1
ATOM 837 C C . ASN A 1 100 ? 17.444 -2.956 -8.148 1.00 98.62 100 ASN A C 1
ATOM 839 O O . ASN A 1 100 ? 17.224 -3.492 -7.067 1.00 98.62 100 ASN A O 1
ATOM 843 N N . ALA A 1 101 ? 18.048 -1.765 -8.234 1.00 98.69 101 ALA A N 1
ATOM 844 C CA . ALA A 1 101 ? 18.446 -1.012 -7.045 1.00 98.69 101 ALA A CA 1
ATOM 845 C C . ALA A 1 101 ? 17.241 -0.651 -6.159 1.00 98.69 101 ALA A C 1
ATOM 847 O O . ALA A 1 101 ? 17.318 -0.795 -4.941 1.00 98.69 101 ALA A O 1
ATOM 848 N N . TRP A 1 102 ? 16.115 -0.233 -6.745 1.00 98.81 102 TRP A N 1
ATOM 849 C CA . TRP A 1 102 ? 14.872 -0.000 -6.002 1.00 98.81 102 TRP A CA 1
ATOM 850 C C . TRP A 1 102 ? 14.302 -1.294 -5.415 1.00 98.81 102 TRP A C 1
ATOM 852 O O . TRP A 1 102 ? 14.049 -1.366 -4.215 1.00 98.81 102 TRP A O 1
ATOM 862 N N . LYS A 1 103 ? 14.175 -2.331 -6.245 1.00 98.38 103 LYS A N 1
ATOM 863 C CA . LYS A 1 103 ? 13.634 -3.647 -5.891 1.00 98.38 103 LYS A CA 1
ATOM 864 C C . LYS A 1 103 ? 14.374 -4.279 -4.707 1.00 98.38 103 LYS A C 1
ATOM 866 O O . LYS A 1 103 ? 13.733 -4.797 -3.798 1.00 98.38 103 LYS A O 1
ATOM 871 N N . ASP A 1 104 ? 15.704 -4.177 -4.700 1.00 98.44 104 ASP A N 1
ATOM 872 C CA . ASP A 1 104 ? 16.582 -4.775 -3.687 1.00 98.44 104 ASP A CA 1
ATOM 873 C C . ASP A 1 104 ? 16.843 -3.837 -2.485 1.00 98.44 104 ASP A C 1
ATOM 875 O O . ASP A 1 104 ? 17.604 -4.183 -1.575 1.00 98.44 104 ASP A O 1
ATOM 879 N N . GLY A 1 105 ? 16.259 -2.630 -2.479 1.00 98.62 105 GLY A N 1
ATOM 880 C CA . GLY A 1 105 ? 16.473 -1.617 -1.443 1.00 98.62 105 GLY A CA 1
ATOM 881 C C . GLY A 1 105 ? 17.935 -1.173 -1.334 1.00 98.62 105 GLY A C 1
ATOM 882 O O . GLY A 1 105 ? 18.524 -1.222 -0.251 1.00 98.62 105 GLY A O 1
ATOM 883 N N . ARG A 1 106 ? 18.550 -0.804 -2.461 1.00 98.69 106 ARG A N 1
ATOM 884 C CA . ARG A 1 106 ? 19.935 -0.309 -2.599 1.00 98.69 106 ARG A CA 1
ATOM 885 C C . ARG A 1 106 ? 19.991 0.993 -3.405 1.00 98.69 106 ARG A C 1
ATOM 887 O O . ARG A 1 106 ? 20.913 1.215 -4.185 1.00 98.69 106 ARG A O 1
ATOM 894 N N . THR A 1 107 ? 18.982 1.837 -3.245 1.00 98.38 107 THR A N 1
ATOM 895 C CA . THR A 1 107 ? 18.871 3.141 -3.913 1.00 98.38 107 THR A CA 1
ATOM 896 C C . THR A 1 107 ? 19.820 4.182 -3.326 1.00 98.38 107 THR A C 1
ATOM 898 O O . THR A 1 107 ? 20.078 5.198 -3.965 1.00 98.38 107 THR A O 1
ATOM 901 N N . GLY A 1 108 ? 20.320 3.951 -2.105 1.00 98.19 108 GLY A N 1
ATOM 902 C CA . GLY A 1 108 ? 21.092 4.938 -1.352 1.00 98.19 108 GLY A CA 1
ATOM 903 C C . GLY A 1 108 ? 20.213 5.939 -0.598 1.00 98.19 108 GLY A C 1
ATOM 904 O O . GLY A 1 108 ? 20.745 6.792 0.107 1.00 98.19 108 GLY A O 1
ATOM 905 N N . ILE A 1 109 ? 18.882 5.825 -0.701 1.00 98.50 109 ILE A N 1
ATOM 906 C CA . ILE A 1 109 ? 17.918 6.613 0.069 1.00 98.50 109 ILE A CA 1
ATOM 907 C C . ILE A 1 109 ? 17.419 5.755 1.238 1.00 98.50 109 ILE A C 1
ATOM 909 O O . ILE A 1 109 ? 16.593 4.864 1.023 1.00 98.50 109 ILE A O 1
ATOM 913 N N . PRO A 1 110 ? 17.855 6.018 2.490 1.00 98.56 110 PRO A N 1
ATOM 914 C CA . PRO A 1 110 ? 17.598 5.120 3.618 1.00 98.56 110 PRO A CA 1
ATOM 915 C C . PRO A 1 110 ? 16.119 4.798 3.841 1.00 98.56 110 PRO A C 1
ATOM 917 O O . PRO A 1 110 ? 15.776 3.664 4.164 1.00 98.56 110 PRO A O 1
ATOM 920 N N . PHE A 1 111 ? 15.233 5.777 3.633 1.00 98.50 111 PHE A N 1
ATOM 921 C CA . PHE A 1 111 ? 13.793 5.583 3.788 1.00 98.50 111 PHE A CA 1
ATOM 922 C C . PHE A 1 111 ? 13.229 4.585 2.767 1.00 98.50 111 PHE A C 1
ATOM 924 O O . PHE A 1 111 ? 12.458 3.698 3.132 1.00 98.50 111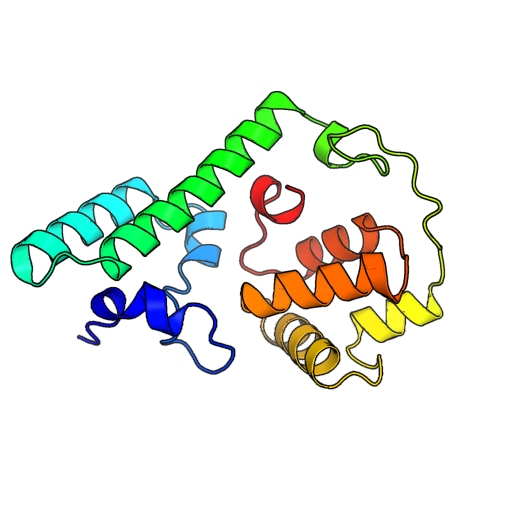 PHE A O 1
ATOM 931 N N . VAL A 1 112 ? 13.612 4.718 1.494 1.00 98.81 112 VAL A N 1
ATOM 932 C CA . VAL A 1 112 ? 13.164 3.817 0.423 1.00 98.81 112 VAL A CA 1
ATOM 933 C C . VAL A 1 112 ? 13.749 2.431 0.656 1.00 98.81 112 VAL A C 1
ATOM 935 O O . VAL A 1 112 ? 13.012 1.450 0.683 1.00 98.81 112 VAL A O 1
ATOM 938 N N . ASP A 1 113 ? 15.052 2.367 0.923 1.00 98.88 113 ASP A N 1
ATOM 939 C CA . ASP A 1 113 ? 15.774 1.114 1.120 1.00 98.88 113 ASP A CA 1
ATOM 940 C C . ASP A 1 113 ? 15.218 0.305 2.295 1.00 98.88 113 ASP A C 1
ATOM 942 O O . ASP A 1 113 ? 15.023 -0.902 2.167 1.00 98.88 113 ASP A O 1
ATOM 946 N N . ALA A 1 114 ? 14.902 0.956 3.419 1.00 98.75 114 ALA A N 1
ATOM 947 C CA . ALA A 1 114 ? 14.319 0.288 4.579 1.00 98.75 114 ALA A CA 1
ATOM 948 C C . ALA A 1 114 ? 12.947 -0.326 4.267 1.00 98.75 114 ALA A C 1
ATOM 950 O O . ALA A 1 114 ? 12.721 -1.488 4.592 1.00 98.75 114 ALA A O 1
ATOM 951 N N . ASN A 1 115 ? 12.059 0.414 3.596 1.00 98.81 115 ASN A N 1
ATOM 952 C CA . ASN A 1 115 ? 10.724 -0.082 3.256 1.00 98.81 115 ASN A CA 1
ATOM 953 C C . ASN A 1 115 ? 10.794 -1.221 2.228 1.00 98.81 115 ASN A C 1
ATOM 955 O O . ASN A 1 115 ? 10.137 -2.245 2.397 1.00 98.81 115 ASN A O 1
ATOM 959 N N . MET A 1 116 ? 11.628 -1.092 1.192 1.00 98.81 116 MET A N 1
ATOM 960 C CA . MET A 1 116 ? 11.791 -2.151 0.188 1.00 98.81 116 MET A CA 1
ATOM 961 C C . MET A 1 116 ? 12.338 -3.443 0.807 1.00 98.81 116 MET A C 1
ATOM 963 O O . MET A 1 116 ? 11.855 -4.531 0.491 1.00 98.81 116 MET A O 1
ATOM 967 N N . ARG A 1 117 ? 13.280 -3.328 1.753 1.00 98.75 117 ARG A N 1
ATOM 968 C CA . ARG A 1 117 ? 13.787 -4.475 2.521 1.00 98.75 117 ARG A CA 1
ATOM 969 C C . ARG A 1 117 ? 12.740 -5.046 3.482 1.00 98.75 117 ARG A C 1
ATOM 971 O O . ARG A 1 117 ? 12.653 -6.264 3.587 1.00 98.75 117 ARG A O 1
ATOM 978 N N . GLU A 1 118 ? 11.936 -4.213 4.148 1.00 98.62 118 GLU A N 1
ATOM 979 C CA . GLU A 1 118 ? 10.819 -4.666 4.998 1.00 98.62 118 GLU A CA 1
ATOM 980 C C . GLU A 1 118 ? 9.850 -5.542 4.194 1.00 98.62 118 GLU A C 1
ATOM 982 O O . GLU A 1 118 ? 9.559 -6.670 4.600 1.00 98.62 118 GLU A O 1
ATOM 987 N N . MET A 1 119 ? 9.429 -5.073 3.016 1.00 98.50 119 MET A N 1
ATOM 988 C CA . MET A 1 119 ? 8.529 -5.819 2.136 1.00 98.50 119 MET A CA 1
ATOM 989 C C . MET A 1 119 ? 9.143 -7.134 1.665 1.00 98.50 119 MET A C 1
ATOM 991 O O . MET A 1 119 ? 8.474 -8.160 1.713 1.00 98.50 119 MET A O 1
ATOM 995 N N . ALA A 1 120 ? 10.414 -7.134 1.257 1.00 98.50 120 ALA A N 1
ATOM 996 C CA . ALA A 1 120 ? 11.091 -8.352 0.814 1.00 98.50 120 ALA A CA 1
ATOM 997 C C . ALA A 1 120 ? 11.236 -9.398 1.932 1.00 98.50 120 ALA A C 1
ATOM 999 O O . ALA A 1 120 ? 11.150 -10.594 1.667 1.00 98.50 120 ALA A O 1
ATOM 1000 N N . MET A 1 121 ? 11.445 -8.959 3.175 1.00 98.31 121 MET A N 1
ATOM 1001 C CA . MET A 1 121 ? 11.679 -9.857 4.310 1.00 98.31 121 MET A CA 1
ATOM 1002 C C . MET A 1 121 ? 10.398 -10.329 4.999 1.00 98.31 121 MET A C 1
ATOM 1004 O O . MET A 1 121 ? 10.405 -11.386 5.625 1.00 98.31 121 MET A O 1
ATOM 1008 N N . THR A 1 122 ? 9.318 -9.547 4.934 1.00 98.25 122 THR A N 1
ATOM 1009 C CA . THR A 1 122 ? 8.094 -9.798 5.719 1.00 98.25 122 THR A CA 1
ATOM 1010 C C . THR A 1 122 ? 6.835 -9.955 4.871 1.00 98.25 122 THR A C 1
ATOM 1012 O O . THR A 1 122 ? 5.801 -10.375 5.383 1.00 98.25 122 THR A O 1
ATOM 1015 N N . GLY A 1 123 ? 6.897 -9.581 3.591 1.00 98.31 123 GLY A N 1
ATOM 1016 C CA . GLY A 1 123 ? 5.735 -9.461 2.713 1.00 98.31 123 GLY A CA 1
ATOM 1017 C C . GLY A 1 123 ? 4.788 -8.317 3.089 1.00 98.31 123 GLY A C 1
ATOM 1018 O O . GLY A 1 123 ? 3.693 -8.222 2.542 1.00 98.31 123 GLY A O 1
ATOM 1019 N N . PHE A 1 124 ? 5.168 -7.434 4.015 1.00 98.56 124 PHE A N 1
ATOM 1020 C CA . PHE A 1 124 ? 4.362 -6.294 4.437 1.00 98.56 124 PHE A CA 1
ATOM 1021 C C . PHE A 1 124 ? 5.147 -4.986 4.301 1.00 98.56 124 PHE A C 1
ATOM 1023 O O . PHE A 1 124 ? 6.366 -4.947 4.424 1.00 98.56 124 PHE A O 1
ATOM 1030 N N . MET A 1 125 ? 4.430 -3.894 4.046 1.00 98.56 125 MET A N 1
ATOM 1031 C CA . MET A 1 125 ? 4.979 -2.543 4.094 1.00 98.56 125 MET A CA 1
ATOM 1032 C C . MET A 1 125 ? 3.902 -1.597 4.608 1.00 98.56 125 MET A C 1
ATOM 1034 O O . MET A 1 125 ? 2.752 -1.661 4.157 1.00 98.56 125 MET A O 1
ATOM 1038 N N . SER A 1 126 ? 4.261 -0.680 5.508 1.00 98.44 126 SER A N 1
ATOM 1039 C CA . SER A 1 126 ? 3.322 0.345 5.980 1.00 98.44 126 SER A CA 1
ATOM 1040 C C . SER A 1 126 ? 2.694 1.126 4.810 1.00 98.44 126 SER A C 1
ATOM 1042 O O . SER A 1 126 ? 3.338 1.373 3.788 1.00 98.44 126 SER A O 1
ATOM 1044 N N . ASN A 1 127 ? 1.457 1.613 4.969 1.00 98.19 127 ASN A N 1
ATOM 1045 C CA . ASN A 1 127 ? 0.821 2.450 3.942 1.00 98.19 127 ASN A CA 1
ATOM 1046 C C . AS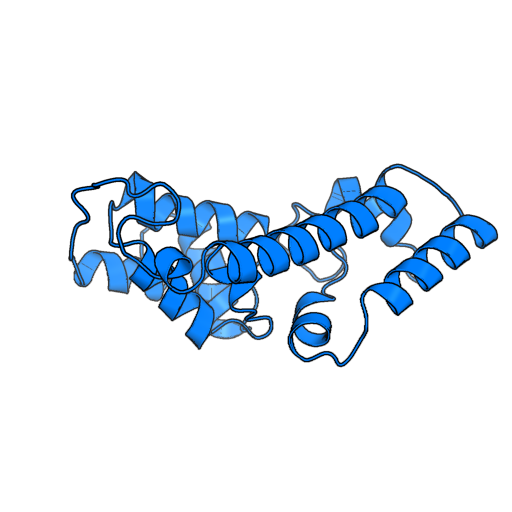N A 1 127 ? 1.668 3.695 3.605 1.00 98.19 127 ASN A C 1
ATOM 1048 O O . ASN A 1 127 ? 1.765 4.098 2.447 1.00 98.19 127 ASN A O 1
ATOM 1052 N N . ARG A 1 128 ? 2.314 4.299 4.613 1.00 98.25 128 ARG A N 1
ATOM 1053 C CA . ARG A 1 128 ? 3.210 5.444 4.409 1.00 98.25 128 ARG A CA 1
ATOM 1054 C C . ARG A 1 128 ? 4.432 5.054 3.574 1.00 98.25 128 ARG A C 1
ATOM 1056 O O . ARG A 1 128 ? 4.838 5.829 2.711 1.00 98.25 128 ARG A O 1
ATOM 1063 N N . GLY A 1 129 ? 4.981 3.869 3.811 1.00 98.50 129 GLY A N 1
ATOM 1064 C CA . GLY A 1 129 ? 6.044 3.266 3.016 1.00 98.50 129 GLY A CA 1
ATOM 1065 C C . GLY A 1 129 ? 5.642 3.112 1.558 1.00 98.50 129 GLY A C 1
ATOM 1066 O O . GLY A 1 129 ? 6.283 3.699 0.687 1.00 98.50 129 GLY A O 1
ATOM 1067 N N . ARG A 1 130 ? 4.517 2.426 1.312 1.00 98.69 130 ARG A N 1
ATOM 1068 C CA . ARG A 1 130 ? 3.997 2.137 -0.037 1.00 98.69 130 ARG A CA 1
ATOM 1069 C C . ARG A 1 130 ? 3.849 3.405 -0.877 1.00 98.69 130 ARG A C 1
ATOM 1071 O O . ARG A 1 130 ? 4.344 3.458 -1.999 1.00 98.69 130 ARG A O 1
ATOM 1078 N N . GLN A 1 131 ? 3.255 4.457 -0.305 1.00 98.62 131 GLN A N 1
ATOM 1079 C CA . GLN A 1 131 ? 3.098 5.753 -0.979 1.00 98.62 131 GLN A CA 1
ATOM 1080 C C . GLN A 1 131 ? 4.442 6.362 -1.405 1.00 98.62 131 GLN A C 1
ATOM 1082 O O . GLN A 1 131 ? 4.584 6.835 -2.531 1.00 98.62 131 GLN A O 1
ATOM 1087 N N . ASN A 1 132 ? 5.434 6.346 -0.513 1.00 98.75 132 ASN A N 1
ATOM 1088 C CA . ASN A 1 132 ? 6.733 6.959 -0.776 1.00 98.75 132 ASN A CA 1
ATOM 1089 C C . ASN A 1 132 ? 7.566 6.148 -1.769 1.00 98.75 132 ASN A C 1
ATOM 1091 O O . ASN A 1 132 ? 8.135 6.737 -2.680 1.00 98.75 132 ASN A O 1
ATOM 1095 N N . VAL A 1 133 ? 7.624 4.817 -1.646 1.00 98.81 133 VAL A N 1
ATOM 1096 C CA . VAL A 1 133 ? 8.432 4.002 -2.570 1.00 98.81 133 VAL A CA 1
ATOM 1097 C C . VAL A 1 133 ? 7.828 3.960 -3.976 1.00 98.81 133 VAL A C 1
ATOM 1099 O O . VAL A 1 133 ? 8.583 3.954 -4.948 1.00 98.81 133 VAL A O 1
ATOM 1102 N N . ALA A 1 134 ? 6.494 4.007 -4.100 1.00 98.75 134 ALA A N 1
ATOM 1103 C CA . ALA A 1 134 ? 5.809 4.119 -5.388 1.00 98.75 134 ALA A CA 1
ATOM 1104 C C . ALA A 1 134 ? 6.006 5.509 -6.015 1.00 98.75 134 ALA A C 1
ATOM 1106 O O . ALA A 1 134 ? 6.272 5.625 -7.216 1.00 98.75 134 ALA A O 1
ATOM 1107 N N . SER A 1 135 ? 5.940 6.574 -5.204 1.00 98.62 135 SER A N 1
ATOM 1108 C CA . SER A 1 135 ? 6.296 7.922 -5.659 1.00 98.62 135 SER A CA 1
ATOM 1109 C C . SER A 1 135 ? 7.748 7.966 -6.125 1.00 98.62 135 SER A C 1
ATOM 1111 O O . SER A 1 135 ? 8.008 8.450 -7.218 1.00 98.62 135 SER A O 1
ATOM 1113 N N . PHE A 1 136 ? 8.677 7.389 -5.363 1.00 98.81 136 PHE A N 1
ATOM 1114 C CA . PHE A 1 136 ? 10.092 7.368 -5.716 1.00 98.81 136 PHE A CA 1
ATOM 1115 C C . PHE A 1 136 ? 10.351 6.650 -7.046 1.00 98.81 136 PHE A C 1
ATOM 1117 O O . PHE A 1 136 ? 11.012 7.186 -7.934 1.00 98.81 136 PHE A O 1
ATOM 1124 N N . LEU A 1 137 ? 9.753 5.471 -7.244 1.00 98.75 137 LEU A N 1
ATOM 1125 C CA . LEU A 1 137 ? 9.869 4.734 -8.504 1.00 98.75 137 LEU A CA 1
ATOM 1126 C C . LEU A 1 137 ? 9.332 5.541 -9.699 1.00 98.75 137 LEU A C 1
ATOM 1128 O O . LEU A 1 137 ? 9.963 5.592 -10.756 1.00 98.75 137 LEU A O 1
ATOM 1132 N N . THR A 1 138 ? 8.177 6.190 -9.541 1.00 98.25 138 THR A N 1
ATOM 1133 C CA . THR A 1 138 ? 7.482 6.839 -10.666 1.00 98.25 138 THR A CA 1
ATOM 1134 C C . THR A 1 138 ? 7.891 8.289 -10.913 1.00 98.25 138 THR A C 1
ATOM 1136 O O . THR A 1 138 ? 7.784 8.762 -12.045 1.00 98.25 138 THR A O 1
ATOM 1139 N N . LYS A 1 139 ? 8.321 9.024 -9.886 1.00 97.88 139 LYS A N 1
ATOM 1140 C CA . LYS A 1 139 ? 8.615 10.464 -9.958 1.00 97.88 139 LYS A CA 1
ATOM 1141 C C . LYS A 1 139 ? 10.105 10.741 -9.961 1.00 97.88 139 LYS A C 1
ATOM 1143 O O . LYS A 1 139 ? 10.557 11.486 -10.824 1.00 97.88 139 LYS A O 1
ATOM 1148 N N . ASP A 1 140 ? 10.849 10.116 -9.056 1.00 98.25 140 ASP A N 1
ATOM 1149 C CA . ASP A 1 140 ? 12.289 10.337 -8.937 1.00 98.25 140 ASP A CA 1
ATOM 1150 C C . ASP A 1 140 ? 13.064 9.501 -9.964 1.00 98.25 140 ASP A C 1
ATOM 1152 O O . ASP A 1 140 ? 13.892 10.030 -10.707 1.00 98.25 140 ASP A O 1
ATOM 1156 N N . LEU A 1 141 ? 12.750 8.204 -10.087 1.00 98.19 141 LEU A N 1
ATOM 1157 C CA . LEU A 1 141 ? 13.399 7.335 -11.079 1.00 98.19 141 LEU A CA 1
ATOM 1158 C C . LEU A 1 141 ? 12.754 7.447 -12.472 1.00 98.19 141 LEU A C 1
ATOM 1160 O O . LEU A 1 141 ? 13.436 7.297 -13.491 1.00 98.19 141 LEU A O 1
ATOM 1164 N N . GLY A 1 142 ? 11.452 7.750 -12.531 1.00 98.25 142 GLY A N 1
ATOM 1165 C CA . GLY A 1 142 ? 10.695 7.863 -13.783 1.00 98.25 142 GLY A CA 1
ATOM 1166 C C . GLY A 1 142 ? 10.486 6.523 -14.496 1.00 98.25 142 GLY A C 1
ATOM 1167 O O . GLY A 1 142 ? 10.399 6.493 -15.726 1.00 98.25 142 GLY A O 1
ATOM 1168 N N . LEU A 1 143 ? 10.459 5.419 -13.746 1.00 98.56 143 LEU A N 1
ATOM 1169 C CA . LEU A 1 143 ? 10.297 4.062 -14.273 1.00 98.56 143 LEU A CA 1
ATOM 1170 C C . LEU A 1 143 ? 8.826 3.720 -14.521 1.00 98.56 143 LEU A C 1
ATOM 1172 O O . LEU A 1 143 ? 7.937 4.272 -13.874 1.00 98.56 143 LEU A O 1
ATOM 1176 N N . ASP A 1 144 ? 8.586 2.779 -15.439 1.00 98.19 144 ASP A N 1
ATOM 1177 C CA . ASP A 1 144 ? 7.260 2.209 -15.703 1.00 98.19 144 ASP A CA 1
ATOM 1178 C C . ASP A 1 144 ? 6.610 1.732 -14.396 1.00 98.19 144 ASP A C 1
ATOM 1180 O O . ASP A 1 144 ? 7.085 0.803 -13.740 1.00 98.19 144 ASP A O 1
ATOM 1184 N N . TRP A 1 145 ? 5.515 2.392 -14.015 1.00 98.25 145 TRP A N 1
ATOM 1185 C CA . TRP A 1 145 ? 4.846 2.178 -12.734 1.00 98.25 145 TRP A CA 1
ATOM 1186 C 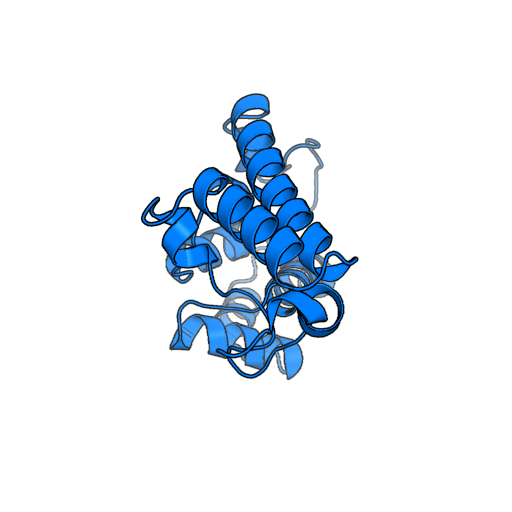C . TRP A 1 145 ? 4.376 0.731 -12.539 1.00 98.25 145 TRP A C 1
ATOM 1188 O O . TRP A 1 145 ? 4.309 0.256 -11.404 1.00 98.25 145 TRP A O 1
ATOM 1198 N N . ARG A 1 146 ? 4.105 0.012 -13.638 1.00 98.38 146 ARG A N 1
ATOM 1199 C CA . ARG A 1 146 ? 3.643 -1.380 -13.600 1.00 98.38 146 ARG A CA 1
ATOM 1200 C C . ARG A 1 146 ? 4.712 -2.311 -13.052 1.00 98.38 146 ARG A C 1
ATOM 1202 O O . ARG A 1 146 ? 4.372 -3.245 -12.347 1.00 98.38 146 ARG A O 1
ATOM 1209 N N . MET A 1 147 ? 5.994 -2.004 -13.267 1.00 98.25 147 MET A N 1
ATOM 1210 C CA . MET A 1 147 ? 7.093 -2.783 -12.686 1.00 98.25 147 MET A CA 1
ATOM 1211 C C . MET A 1 147 ? 7.045 -2.756 -11.152 1.00 98.25 147 MET A C 1
ATOM 1213 O O . MET A 1 147 ? 7.271 -3.769 -10.499 1.00 98.25 147 MET A O 1
ATOM 1217 N N . GLY A 1 148 ? 6.716 -1.597 -10.569 1.00 98.50 148 GLY A N 1
ATOM 1218 C CA . GLY A 1 148 ? 6.511 -1.474 -9.127 1.00 98.50 148 GLY A CA 1
ATOM 1219 C C . GLY A 1 148 ? 5.262 -2.218 -8.653 1.00 98.50 148 GLY A C 1
ATOM 1220 O O . GLY A 1 148 ? 5.323 -2.928 -7.652 1.00 98.50 148 GLY A O 1
ATOM 1221 N N . ALA A 1 149 ? 4.155 -2.096 -9.392 1.00 98.75 149 ALA A N 1
ATOM 1222 C CA . ALA A 1 149 ? 2.893 -2.764 -9.068 1.00 98.75 149 ALA A CA 1
ATOM 1223 C C . ALA A 1 149 ? 2.998 -4.300 -9.126 1.00 98.75 149 ALA A C 1
ATOM 1225 O O . ALA A 1 149 ? 2.505 -4.968 -8.219 1.00 98.75 149 ALA A O 1
ATOM 1226 N N . GLU A 1 150 ? 3.685 -4.846 -10.132 1.00 98.69 150 GLU A N 1
ATOM 1227 C CA . GLU A 1 150 ? 3.960 -6.282 -10.284 1.00 98.69 150 GLU A CA 1
ATOM 1228 C C . GLU A 1 150 ? 4.888 -6.799 -9.174 1.00 98.69 150 GLU A C 1
ATOM 1230 O O . GLU A 1 150 ? 4.701 -7.898 -8.656 1.00 98.69 150 GLU A O 1
ATOM 1235 N N . TRP A 1 151 ? 5.873 -6.001 -8.744 1.00 98.69 151 TRP A N 1
ATOM 1236 C CA . TRP A 1 151 ? 6.727 -6.384 -7.616 1.00 98.69 151 TRP A CA 1
ATOM 1237 C C . TRP A 1 151 ? 5.968 -6.418 -6.289 1.00 98.69 151 TRP A C 1
ATOM 1239 O O . TRP A 1 151 ? 6.175 -7.309 -5.464 1.00 98.69 151 TRP A O 1
ATOM 1249 N N . PHE A 1 152 ? 5.058 -5.465 -6.097 1.00 98.81 152 PHE A N 1
ATOM 1250 C CA . PHE A 1 152 ? 4.146 -5.461 -4.962 1.00 98.81 152 PHE A CA 1
ATOM 1251 C C . PHE A 1 152 ? 3.206 -6.670 -5.009 1.00 98.81 152 PHE A C 1
ATOM 1253 O O . PHE A 1 152 ? 2.995 -7.309 -3.985 1.00 98.81 152 PHE A O 1
ATOM 1260 N N . GLU A 1 153 ? 2.687 -7.026 -6.183 1.00 98.81 153 GLU A N 1
ATOM 1261 C CA . GLU A 1 153 ? 1.896 -8.245 -6.376 1.00 98.81 153 GLU A CA 1
ATOM 1262 C C . GLU A 1 153 ? 2.661 -9.515 -6.016 1.00 98.81 153 GLU A C 1
ATOM 1264 O O . GLU A 1 153 ? 2.105 -10.400 -5.370 1.00 98.81 153 GLU A O 1
ATOM 1269 N N . TYR A 1 154 ? 3.945 -9.578 -6.361 1.00 98.56 154 TYR A N 1
ATOM 1270 C CA . TYR A 1 154 ? 4.779 -10.730 -6.049 1.00 98.56 154 TYR A CA 1
ATOM 1271 C C . TYR A 1 154 ? 5.064 -10.897 -4.545 1.00 98.56 154 TYR A C 1
ATOM 1273 O O . TYR A 1 154 ? 5.126 -12.027 -4.063 1.00 98.56 154 TYR A O 1
ATOM 1281 N N . LEU A 1 155 ? 5.264 -9.802 -3.798 1.00 98.50 155 LEU A N 1
ATOM 1282 C CA . LEU A 1 155 ? 5.712 -9.869 -2.398 1.00 98.50 155 LEU A CA 1
ATOM 1283 C C . LEU A 1 155 ? 4.619 -9.675 -1.348 1.00 98.50 155 LEU A C 1
ATOM 1285 O O . LEU A 1 155 ? 4.760 -10.185 -0.236 1.00 98.50 155 LEU A O 1
ATOM 1289 N N . LEU A 1 156 ? 3.584 -8.884 -1.632 1.00 98.75 156 LEU A N 1
ATOM 1290 C CA . LEU A 1 156 ? 2.659 -8.456 -0.590 1.00 98.75 156 LEU A CA 1
ATOM 1291 C C . LEU A 1 156 ? 1.768 -9.604 -0.113 1.00 98.75 156 LEU A C 1
ATOM 1293 O O . LEU A 1 156 ? 0.927 -10.106 -0.855 1.00 98.75 156 LEU A O 1
ATOM 1297 N N . VAL A 1 157 ? 1.850 -9.930 1.179 1.00 98.56 1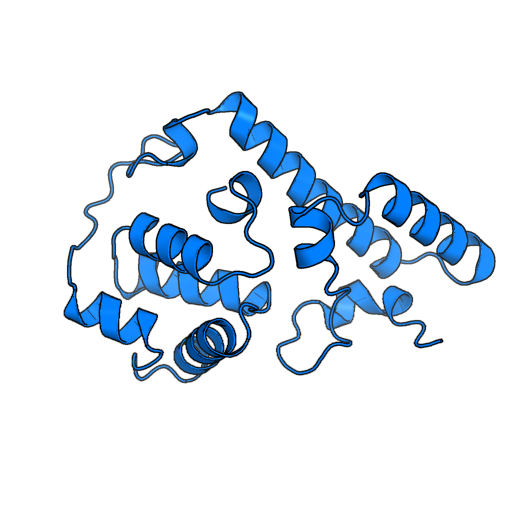57 VAL A N 1
ATOM 1298 C CA . VAL A 1 157 ? 0.940 -10.899 1.818 1.00 98.56 157 VAL A CA 1
ATOM 1299 C C . VAL A 1 157 ? -0.511 -10.412 1.848 1.00 98.56 157 VAL A C 1
ATOM 1301 O O . VAL A 1 157 ? -1.433 -11.193 2.064 1.00 98.56 157 VAL A O 1
ATOM 1304 N N . ASP A 1 158 ? -0.713 -9.109 1.658 1.00 98.56 158 ASP A N 1
ATOM 1305 C CA . ASP A 1 158 ? -2.015 -8.465 1.543 1.00 98.56 158 ASP A CA 1
ATOM 1306 C C . ASP A 1 158 ? -2.321 -7.984 0.124 1.00 98.56 158 ASP A C 1
ATOM 1308 O O . ASP A 1 158 ? -3.099 -7.039 -0.045 1.00 98.56 158 ASP A O 1
ATOM 1312 N N . HIS A 1 159 ? -1.707 -8.608 -0.888 1.00 98.75 159 HIS A N 1
ATOM 1313 C CA . HIS A 1 159 ? -1.986 -8.266 -2.270 1.00 98.75 159 HIS A CA 1
ATOM 1314 C C . HIS A 1 159 ? -3.489 -8.368 -2.566 1.00 98.75 159 HIS A C 1
ATOM 1316 O O . HIS A 1 159 ? -4.125 -9.411 -2.418 1.00 98.75 159 HIS A O 1
ATOM 1322 N N . ASP A 1 160 ? -4.039 -7.254 -3.037 1.00 98.56 160 ASP A N 1
ATOM 1323 C CA . ASP A 1 160 ? -5.387 -7.137 -3.559 1.00 98.56 160 ASP A CA 1
ATOM 1324 C C . ASP A 1 160 ? -5.308 -6.367 -4.874 1.00 98.56 160 ASP A C 1
ATOM 1326 O O . ASP A 1 160 ? -4.908 -5.203 -4.879 1.00 98.56 160 ASP A O 1
ATOM 1330 N N . VAL A 1 161 ? -5.706 -6.995 -5.981 1.00 98.44 161 VAL A N 1
ATOM 1331 C CA . VAL A 1 161 ? -5.551 -6.421 -7.328 1.00 98.44 161 VAL A CA 1
ATOM 1332 C C . VAL A 1 161 ? -6.124 -5.006 -7.457 1.00 98.44 161 VAL A C 1
ATOM 1334 O O . VAL A 1 161 ? -5.513 -4.138 -8.072 1.00 98.44 161 VAL A O 1
ATOM 1337 N N . CYS A 1 162 ? -7.279 -4.736 -6.847 1.00 98.44 162 CYS A N 1
ATOM 1338 C CA . CYS A 1 162 ? -7.927 -3.434 -6.967 1.00 98.44 162 CYS A CA 1
ATOM 1339 C C . CYS A 1 162 ? -7.206 -2.379 -6.129 1.00 98.44 162 CYS A C 1
ATOM 1341 O O . CYS A 1 162 ? -6.983 -1.277 -6.614 1.00 98.44 162 CYS A O 1
ATOM 1343 N N . SER A 1 163 ? -6.830 -2.719 -4.895 1.00 98.38 163 SER A N 1
ATOM 1344 C CA . SER A 1 163 ? -6.120 -1.792 -4.006 1.00 98.38 163 SER A CA 1
ATOM 1345 C C . SER A 1 163 ? -4.657 -1.571 -4.408 1.00 98.38 163 SER A C 1
ATOM 1347 O O . SER A 1 163 ? -4.094 -0.540 -4.066 1.00 98.38 163 SER A O 1
ATOM 1349 N N . ASN A 1 164 ? -4.023 -2.541 -5.076 1.00 98.69 164 ASN A N 1
ATOM 1350 C CA . ASN A 1 164 ? -2.621 -2.462 -5.492 1.00 98.69 164 ASN A CA 1
ATOM 1351 C C . ASN A 1 164 ? -2.431 -1.628 -6.764 1.00 98.69 164 ASN A C 1
ATOM 1353 O O . ASN A 1 164 ? -1.504 -0.830 -6.842 1.00 98.69 164 ASN A O 1
ATOM 1357 N N . TYR A 1 165 ? -3.291 -1.842 -7.764 1.00 98.56 165 TYR A N 1
ATOM 1358 C CA . TYR A 1 165 ? -3.194 -1.164 -9.059 1.00 98.56 165 TYR A CA 1
ATOM 1359 C C . TYR A 1 165 ? -4.027 0.126 -9.147 1.00 98.56 165 TYR A C 1
ATOM 1361 O O . TYR A 1 165 ? -3.885 0.868 -10.120 1.00 98.56 165 TYR A O 1
ATOM 1369 N N . GLY A 1 166 ? -4.920 0.367 -8.182 1.00 95.69 166 GLY A N 1
ATOM 1370 C CA . GLY A 1 166 ? -5.760 1.566 -8.095 1.00 95.69 166 GLY A CA 1
ATOM 1371 C C . GLY A 1 166 ? -5.019 2.781 -7.560 1.00 95.69 166 GLY A C 1
ATOM 1372 O O . GLY A 1 166 ? -5.231 3.871 -8.143 1.00 95.69 166 GLY A O 1
#

Radius of gyration: 17.38 Å; chains: 1; bounding box: 42×25×48 Å

InterPro domains:
  IPR002081 Cryptochrome/DNA photolyase class 1 [PR00147] (107-123)
  IPR002081 Cryptochrome/DNA photolyase class 1 [PR00147] (127-145)
  IPR002081 Cryptochrome/DNA photolyase class 1 [PTHR11455] (4-166)
  IPR005101 Cryptochrome/DNA photolyase, FAD-binding domain [PF03441] (60-166)
  IPR036134 Cryptochrome/DNA photolyase, FAD-binding domain-like superfamily [SSF48173] (5-166)

pLDDT: mean 97.5, std 3.27, range [62.94, 98.88]

Secondary structure (DSSP, 8-state):
---GGGGHHHHTT--SSSTTS---HHHHHTTSS-HHHHHHHHHHHHHHT--SHHHHHHHHHHHHHHHHHHHHHHHGGGGGSTTTTTT-----B--HHHHHHHHTT-SS-HHHHHHHHHHHHHS---HHHHHHHHHIIIIIS-B-HHHHHHHHHHH-TT--HHHHH-

Organism: Gadus morhua (NCBI:txid8049)

Foldseek 3Di:
DLLLLVCQVVQLLDWDDDSSHPPCLLCPLVVVDDLVNVLVVLVVCCVVPNDDPSSVVVNVVVVLVVVLVVVCVVQPCLLLDLCHPVNHDAPADDDVVCLVCQQCLNNPPNLSSVQSVCQQVPLDGRPNNLVVSLCCVCPVVVHRSNSVLVSNCVRHSSDHSSSSSD

Sequence (166 aa):
DTDSVASYKETRNGLVGVDYSTKFSPWLALGCISPRYIYHQVRQYESERTANQSTYRVIFELLWRDYFKFVGVKYGNRLFHLKGLQDKSVPWKKDMTLYNAWKDGRTGIPFVDANMREMAMTGFMSNRGRQNVASFLTKDLGLDWRMGAEWFEYLLVDHDVCSNYG